Protein AF-A0A2R6LNW6-F1 (afdb_monomer)

Structure (mmCIF, N/CA/C/O backbone):
data_AF-A0A2R6LNW6-F1
#
_entry.id   AF-A0A2R6LNW6-F1
#
loop_
_atom_site.group_PDB
_atom_site.id
_atom_site.type_symbol
_atom_site.label_atom_id
_atom_site.label_alt_id
_atom_site.label_comp_id
_atom_site.label_asym_id
_atom_site.label_entity_id
_atom_site.label_seq_id
_atom_site.pdbx_PDB_ins_code
_atom_site.Cartn_x
_atom_site.Cartn_y
_atom_site.Cartn_z
_atom_site.occupancy
_atom_site.B_iso_or_equiv
_atom_site.auth_seq_id
_atom_site.auth_comp_id
_atom_site.auth_asym_id
_atom_site.auth_atom_id
_atom_site.pdbx_PDB_model_num
ATOM 1 N N . MET A 1 1 ? -13.293 2.390 -4.883 1.00 85.75 1 MET A N 1
ATOM 2 C CA . MET A 1 1 ? -12.970 1.342 -3.908 1.00 85.75 1 MET A CA 1
ATOM 3 C C . MET A 1 1 ? -11.482 1.307 -3.640 1.00 85.75 1 MET A C 1
ATOM 5 O O . MET A 1 1 ? -10.711 1.008 -4.549 1.00 85.75 1 MET A O 1
ATOM 9 N N . LYS A 1 2 ? -11.085 1.677 -2.420 1.00 97.38 2 LYS A N 1
ATOM 10 C CA . LYS A 1 2 ? -9.708 1.583 -1.920 1.00 97.38 2 LYS A CA 1
ATOM 11 C C . LYS A 1 2 ? -9.733 0.651 -0.713 1.00 97.38 2 LYS A C 1
ATOM 13 O O . LYS A 1 2 ? -10.278 1.027 0.312 1.00 97.38 2 LYS A O 1
ATOM 18 N N . LEU A 1 3 ? -9.205 -0.562 -0.841 1.00 97.94 3 LEU A N 1
ATOM 19 C CA . LEU A 1 3 ? -9.143 -1.493 0.288 1.00 97.94 3 LEU A CA 1
ATOM 20 C C . LEU A 1 3 ? -7.993 -1.111 1.221 1.00 97.94 3 LEU A C 1
ATOM 22 O O . LEU A 1 3 ? -6.926 -0.707 0.753 1.00 97.94 3 LEU A O 1
ATOM 26 N N . ALA A 1 4 ? -8.217 -1.242 2.522 1.00 98.38 4 ALA A N 1
ATOM 27 C CA . ALA A 1 4 ? -7.272 -0.858 3.555 1.00 98.38 4 ALA A CA 1
ATOM 28 C C . ALA A 1 4 ? -7.243 -1.878 4.693 1.00 98.38 4 ALA A C 1
ATOM 30 O O . ALA A 1 4 ? -8.233 -2.552 4.975 1.00 98.38 4 ALA A O 1
ATOM 31 N N . ARG A 1 5 ? -6.089 -1.932 5.362 1.00 98.62 5 ARG A N 1
ATOM 32 C CA . ARG A 1 5 ? -5.896 -2.593 6.651 1.00 98.62 5 ARG A CA 1
ATOM 33 C C . ARG A 1 5 ? -5.543 -1.528 7.674 1.00 98.62 5 ARG A C 1
ATOM 35 O O . ARG A 1 5 ? -4.690 -0.682 7.397 1.00 98.62 5 ARG A O 1
ATOM 42 N N . ILE A 1 6 ? -6.186 -1.573 8.830 1.00 98.62 6 ILE A N 1
ATOM 43 C CA . ILE A 1 6 ? -5.962 -0.632 9.924 1.00 98.62 6 ILE A CA 1
ATOM 44 C C . ILE A 1 6 ? -5.671 -1.383 11.215 1.00 98.62 6 ILE A C 1
ATOM 46 O O . ILE A 1 6 ? -6.286 -2.412 11.483 1.00 98.62 6 ILE A O 1
ATOM 50 N N . GLU A 1 7 ? -4.735 -0.882 12.012 1.00 98.62 7 GLU A N 1
ATOM 51 C CA . GLU A 1 7 ? -4.519 -1.348 13.379 1.00 98.62 7 GLU A CA 1
ATOM 52 C C . GLU A 1 7 ? -5.320 -0.472 14.344 1.00 98.62 7 GLU A C 1
ATOM 54 O O . GLU A 1 7 ? -5.248 0.755 14.303 1.00 98.62 7 GLU A O 1
ATOM 59 N N . THR A 1 8 ? -6.099 -1.118 15.208 1.00 97.81 8 THR A N 1
ATOM 60 C CA . THR A 1 8 ? -6.876 -0.488 16.281 1.00 97.81 8 THR A CA 1
ATOM 61 C C . THR A 1 8 ? -6.507 -1.142 17.618 1.00 97.81 8 THR A C 1
ATOM 63 O O . THR A 1 8 ? -5.910 -2.223 17.630 1.00 97.81 8 THR A O 1
ATOM 66 N N . PRO A 1 9 ? -6.922 -0.589 18.774 1.00 96.94 9 PRO A N 1
ATOM 67 C CA . PRO A 1 9 ? -6.724 -1.254 20.064 1.00 96.94 9 PRO A CA 1
ATOM 68 C C . PRO A 1 9 ? -7.347 -2.660 20.167 1.00 96.94 9 PRO A C 1
ATOM 70 O O . PRO A 1 9 ? -6.947 -3.436 21.034 1.00 96.94 9 PRO A O 1
ATOM 73 N N . ALA A 1 10 ? -8.327 -2.987 19.316 1.00 95.06 10 ALA A N 1
ATOM 74 C CA . ALA A 1 10 ? -8.977 -4.297 19.269 1.00 95.06 10 ALA A CA 1
ATOM 75 C C . ALA A 1 10 ? -8.262 -5.302 18.346 1.00 95.06 10 ALA A C 1
ATOM 77 O O . ALA A 1 10 ? -8.559 -6.496 18.395 1.00 95.06 10 ALA A O 1
ATOM 78 N N . GLY A 1 11 ? -7.305 -4.841 17.536 1.00 97.69 11 GLY A N 1
ATOM 79 C CA . GLY A 1 11 ? -6.590 -5.641 16.548 1.00 97.69 11 GLY A CA 1
ATOM 80 C C . GLY A 1 11 ? -6.644 -5.036 15.146 1.00 97.69 11 GLY A C 1
ATOM 81 O O . GLY A 1 11 ? -7.043 -3.883 14.956 1.00 97.69 11 GLY A O 1
ATOM 82 N N . VAL A 1 12 ? -6.211 -5.832 14.165 1.00 98.31 12 VAL A N 1
ATOM 83 C CA . VAL A 1 12 ? -6.184 -5.436 12.752 1.00 98.31 12 VAL A CA 1
ATOM 84 C C . VAL A 1 12 ? -7.533 -5.707 12.103 1.00 98.31 12 VAL A C 1
ATOM 86 O O . VAL A 1 12 ? -8.019 -6.836 12.143 1.00 98.31 12 VAL A O 1
ATOM 89 N N . LEU A 1 13 ? -8.088 -4.683 11.463 1.00 98.25 13 LEU A N 1
ATOM 90 C CA . LEU A 1 13 ? -9.331 -4.751 10.702 1.00 98.25 13 LEU A CA 1
ATOM 91 C C . LEU A 1 13 ? -9.071 -4.442 9.227 1.00 98.25 13 LEU A C 1
ATOM 93 O O . LEU A 1 13 ? -8.145 -3.701 8.886 1.00 98.25 13 LEU A O 1
ATOM 97 N N . GLU A 1 14 ? -9.907 -4.996 8.354 1.00 98.31 14 GLU A N 1
ATOM 98 C CA . GLU A 1 14 ? -9.889 -4.728 6.914 1.00 98.31 14 GLU A CA 1
ATOM 99 C C . GLU A 1 14 ? -11.174 -4.007 6.500 1.00 98.31 14 GLU A C 1
ATOM 101 O O . GLU A 1 14 ? -12.241 -4.233 7.073 1.00 98.31 14 GLU A O 1
ATOM 106 N N . GLY A 1 15 ? -11.080 -3.127 5.506 1.00 97.75 15 GLY A N 1
ATOM 107 C CA . GLY A 1 15 ? -12.222 -2.325 5.083 1.00 97.75 15 GLY A CA 1
ATOM 108 C C . GLY A 1 15 ? -11.975 -1.489 3.836 1.00 97.75 15 GLY A C 1
ATOM 109 O O . GLY A 1 15 ? -10.951 -1.622 3.161 1.00 97.75 15 GLY A O 1
ATOM 110 N N . GLU A 1 16 ? -12.923 -0.608 3.530 1.00 98.44 16 GLU A N 1
ATOM 111 C CA . GLU A 1 16 ? -12.805 0.391 2.469 1.00 98.44 16 GLU A CA 1
ATOM 112 C C . GLU A 1 16 ? -12.417 1.751 3.054 1.00 98.44 16 GLU A C 1
ATOM 114 O O . GLU A 1 16 ? -13.058 2.252 3.971 1.00 98.44 16 GLU A O 1
ATOM 119 N N . TYR A 1 17 ? -11.370 2.353 2.498 1.00 98.31 17 TYR A N 1
ATO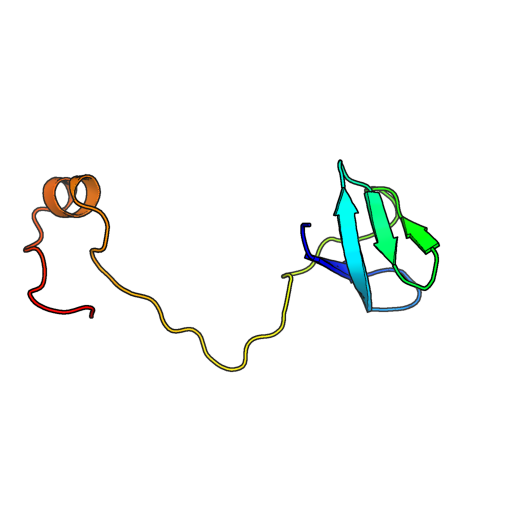M 120 C CA . TYR A 1 17 ? -10.932 3.705 2.806 1.00 98.31 17 TYR A CA 1
ATOM 121 C C . TYR A 1 17 ? -11.633 4.721 1.898 1.00 98.31 17 TYR A C 1
ATOM 123 O O . TYR A 1 17 ? -11.480 4.673 0.669 1.00 98.31 17 TYR A O 1
ATOM 131 N N . ASP A 1 18 ? -12.309 5.692 2.502 1.00 98.12 18 ASP A N 1
ATOM 132 C CA . ASP A 1 18 ? -12.879 6.856 1.831 1.00 98.12 18 ASP A CA 1
ATOM 133 C C . ASP A 1 18 ? -12.605 8.131 2.637 1.00 98.12 18 ASP A C 1
ATOM 135 O O . ASP A 1 18 ? -12.947 8.233 3.806 1.00 98.12 18 ASP A O 1
ATOM 139 N N . ASP A 1 19 ? -11.923 9.086 2.006 1.00 96.25 19 ASP A N 1
ATOM 140 C CA . ASP A 1 19 ? -11.573 10.402 2.572 1.00 96.25 19 ASP A CA 1
ATOM 141 C C . ASP A 1 19 ? -11.033 10.416 4.023 1.00 96.25 19 ASP A C 1
ATOM 143 O O . ASP A 1 19 ? -11.332 11.304 4.815 1.00 96.25 19 ASP A O 1
ATOM 147 N N . GLY A 1 20 ? -10.210 9.427 4.388 1.00 96.69 20 GLY A N 1
ATOM 148 C CA . GLY A 1 20 ? -9.642 9.310 5.738 1.00 96.69 20 GLY A CA 1
ATOM 149 C C . GLY A 1 20 ? -10.422 8.387 6.668 1.00 96.69 20 GLY A C 1
ATOM 150 O O . GLY A 1 20 ? -9.867 7.937 7.662 1.00 96.69 20 GLY A O 1
ATOM 151 N N . ILE A 1 21 ? -11.660 8.050 6.328 1.00 98.44 21 ILE A N 1
ATOM 152 C CA . ILE A 1 21 ? -12.491 7.138 7.105 1.00 98.44 21 ILE A CA 1
ATOM 153 C C . ILE A 1 21 ? -12.314 5.725 6.558 1.00 98.44 21 ILE A C 1
ATOM 155 O O . ILE A 1 21 ? -12.319 5.507 5.345 1.00 98.44 21 ILE A O 1
ATOM 159 N N . VAL A 1 22 ? -12.165 4.745 7.448 1.00 98.50 22 VAL A N 1
ATOM 160 C CA . VAL A 1 22 ? -12.149 3.328 7.071 1.00 98.50 22 VAL A CA 1
ATOM 161 C C . VAL A 1 22 ? -13.432 2.657 7.529 1.00 98.50 22 VAL A C 1
ATOM 163 O O . VAL A 1 22 ? -13.716 2.590 8.722 1.00 98.50 22 VAL A O 1
ATOM 166 N N . HIS A 1 23 ? -14.195 2.143 6.569 1.00 98.38 23 HIS A N 1
ATOM 167 C CA . HIS A 1 23 ? -15.431 1.403 6.785 1.00 98.38 23 HIS A CA 1
ATOM 168 C C . HIS A 1 23 ? -15.143 -0.100 6.798 1.00 98.38 23 HIS A C 1
ATOM 170 O O . HIS A 1 23 ? -14.736 -0.672 5.787 1.00 98.38 23 HIS A O 1
ATOM 176 N N . THR A 1 24 ? -15.366 -0.732 7.944 1.00 97.88 24 THR A N 1
ATOM 177 C CA . THR A 1 24 ? -15.192 -2.171 8.188 1.00 97.88 24 THR A CA 1
ATOM 178 C C . THR A 1 24 ? -16.539 -2.801 8.559 1.00 97.88 24 THR A C 1
ATOM 180 O O . THR A 1 24 ? -17.516 -2.090 8.810 1.00 97.88 24 THR A O 1
ATOM 183 N N . ASP A 1 25 ? -16.585 -4.127 8.682 1.00 97.06 25 ASP A N 1
ATOM 184 C CA . ASP A 1 25 ? -17.768 -4.832 9.199 1.00 97.06 25 ASP A CA 1
ATOM 185 C C . ASP A 1 25 ? -18.071 -4.505 10.678 1.00 97.06 25 ASP A C 1
ATOM 187 O O . ASP A 1 25 ? -19.202 -4.685 11.135 1.00 97.06 25 ASP A O 1
ATOM 191 N N . GLU A 1 26 ? -17.084 -4.000 11.429 1.00 96.81 26 GLU A N 1
ATOM 192 C CA . GLU A 1 26 ? -17.215 -3.636 12.847 1.00 96.81 26 GLU A CA 1
ATOM 193 C C . GLU A 1 26 ? -17.635 -2.174 13.061 1.00 96.81 26 GLU A C 1
ATOM 195 O O . GLU A 1 26 ? -18.098 -1.807 14.143 1.00 96.81 26 GLU A O 1
ATOM 200 N N . GLY A 1 27 ? -17.521 -1.334 12.029 1.00 97.44 27 GLY A N 1
ATOM 201 C CA . GLY A 1 27 ? -17.829 0.089 12.115 1.00 97.44 27 GLY A CA 1
ATOM 202 C C . GLY A 1 27 ? -16.963 0.955 11.209 1.00 97.44 27 GLY A C 1
ATOM 203 O O . GLY A 1 27 ? -16.231 0.465 10.350 1.00 97.44 27 GLY A O 1
ATOM 204 N N . SER A 1 28 ? -17.078 2.270 11.397 1.00 98.25 28 SER A N 1
ATOM 205 C CA . SER A 1 28 ? -16.283 3.278 10.688 1.00 98.25 28 SER A CA 1
ATOM 206 C C . SER A 1 28 ? -15.298 3.929 11.650 1.00 98.25 28 SER A C 1
ATOM 208 O O . SER A 1 28 ? -15.690 4.249 12.769 1.00 98.25 28 SER A O 1
ATOM 210 N N . TYR A 1 29 ? -14.059 4.122 11.203 1.00 98.44 29 TYR A N 1
ATOM 211 C CA . TYR A 1 29 ? -12.960 4.640 12.017 1.00 98.44 29 TYR A CA 1
ATOM 212 C C . TYR A 1 29 ? -12.362 5.887 11.363 1.00 98.44 29 TYR A C 1
ATOM 214 O O . TYR A 1 29 ? -12.010 5.852 10.183 1.00 98.44 29 TYR A O 1
ATOM 222 N N . GLU A 1 30 ? -12.243 6.971 12.123 1.00 98.44 30 GLU A N 1
ATOM 223 C CA . GLU A 1 30 ? -11.613 8.230 11.711 1.00 98.44 30 GLU A CA 1
ATOM 224 C C . GLU A 1 30 ? -10.074 8.133 11.773 1.00 98.44 30 GLU A C 1
ATOM 226 O O . GLU A 1 30 ? -9.545 7.339 12.554 1.00 98.44 30 GLU A O 1
ATOM 231 N N . PRO A 1 31 ? -9.310 8.982 11.051 1.00 97.44 31 PRO A N 1
ATOM 232 C CA . PRO A 1 31 ? -7.842 8.908 11.000 1.00 97.44 31 PRO A CA 1
ATOM 233 C C . PRO A 1 31 ? -7.112 8.944 12.351 1.00 97.44 31 PRO A C 1
ATOM 235 O O . PRO A 1 31 ? -5.949 8.567 12.430 1.00 97.44 31 PRO A O 1
ATOM 238 N N . ALA A 1 32 ? -7.752 9.467 13.400 1.00 97.69 32 ALA A N 1
ATOM 239 C CA . ALA A 1 32 ? -7.183 9.535 14.745 1.00 97.69 32 ALA A CA 1
ATOM 240 C C . ALA A 1 32 ? -7.412 8.256 15.575 1.00 97.69 32 ALA A C 1
ATOM 242 O O . ALA A 1 32 ? -6.866 8.141 16.670 1.00 97.69 32 ALA A O 1
ATOM 243 N N . GLU A 1 33 ? -8.242 7.329 15.090 1.00 98.00 33 GLU A N 1
ATOM 244 C CA . GLU A 1 33 ? -8.665 6.116 15.801 1.00 98.00 33 GLU A CA 1
ATOM 245 C C . GLU A 1 33 ? -7.885 4.868 15.377 1.00 98.00 33 GLU A C 1
ATOM 247 O O . GLU A 1 33 ? -8.070 3.799 15.964 1.00 98.00 33 GLU A O 1
ATOM 252 N N . TYR A 1 34 ? -7.024 4.989 14.365 1.00 98.31 34 TYR A N 1
ATOM 253 C CA . TYR A 1 34 ? -6.307 3.862 13.795 1.00 98.31 34 TYR A CA 1
ATOM 254 C C . TYR A 1 34 ? -4.924 4.240 13.255 1.00 98.31 34 TYR A C 1
ATOM 256 O O . TYR A 1 34 ? -4.678 5.381 12.869 1.00 98.31 34 TYR A O 1
ATOM 264 N N . ASP A 1 35 ? -4.054 3.238 13.135 1.00 98.44 35 ASP A N 1
ATOM 265 C CA . ASP A 1 35 ? -2.816 3.318 12.357 1.00 98.44 35 ASP A CA 1
ATOM 266 C C . ASP A 1 35 ? -3.000 2.610 11.003 1.00 98.44 35 ASP A C 1
ATOM 268 O O . ASP A 1 35 ? -3.456 1.465 10.935 1.00 98.44 35 ASP A O 1
ATOM 272 N N . LEU A 1 36 ? -2.696 3.296 9.892 1.00 98.06 36 LEU A N 1
ATOM 273 C CA . LEU A 1 36 ? -2.854 2.719 8.551 1.00 98.06 36 LEU A CA 1
ATOM 274 C C . LEU A 1 36 ? -1.719 1.732 8.260 1.00 98.06 36 LEU A C 1
ATOM 276 O O . LEU A 1 36 ? -0.544 2.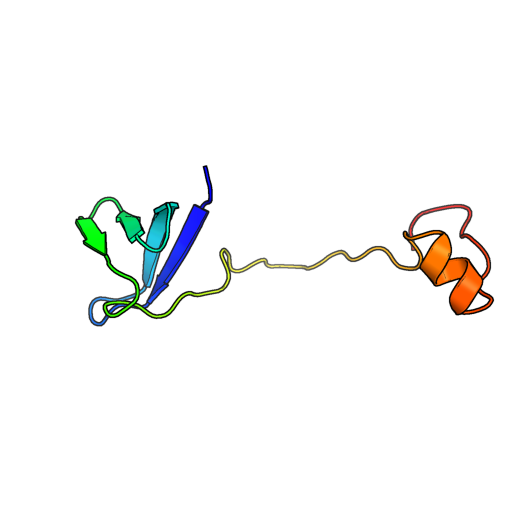102 8.288 1.00 98.06 36 LEU A O 1
ATOM 280 N N . LEU A 1 37 ? -2.065 0.498 7.903 1.00 98.38 37 LEU A N 1
ATOM 281 C CA . LEU A 1 37 ? -1.097 -0.540 7.561 1.00 98.38 37 LEU A CA 1
ATOM 282 C C . LEU A 1 37 ? -0.890 -0.655 6.047 1.00 98.38 37 LEU A C 1
ATOM 284 O O . LEU A 1 37 ? -1.635 -0.108 5.231 1.00 98.38 37 LEU A O 1
ATOM 288 N N . ALA A 1 38 ? 0.115 -1.446 5.658 1.00 97.62 38 ALA A N 1
ATOM 289 C CA . ALA A 1 38 ? 0.177 -1.963 4.298 1.00 97.62 38 ALA A CA 1
ATOM 290 C C . ALA A 1 38 ? -1.131 -2.721 3.977 1.00 97.62 38 ALA A C 1
ATOM 292 O O . ALA A 1 38 ? -1.603 -3.504 4.811 1.00 97.62 38 ALA A O 1
ATOM 293 N N . PRO A 1 39 ? -1.706 -2.537 2.773 1.00 96.38 39 PRO A N 1
ATOM 294 C CA . PRO A 1 39 ? -3.042 -3.036 2.445 1.00 96.38 39 PRO A CA 1
ATOM 295 C C . PRO A 1 39 ? -3.126 -4.566 2.393 1.00 96.38 39 PRO A C 1
ATOM 297 O O . PRO A 1 39 ? -4.221 -5.114 2.359 1.00 96.38 39 PRO A O 1
ATOM 300 N N . CYS A 1 40 ? -1.989 -5.266 2.382 1.00 96.56 40 CYS A N 1
ATOM 301 C CA . CYS A 1 40 ? -1.916 -6.718 2.467 1.00 96.56 40 CYS A CA 1
ATOM 302 C C . CYS A 1 40 ? -0.549 -7.184 2.992 1.00 96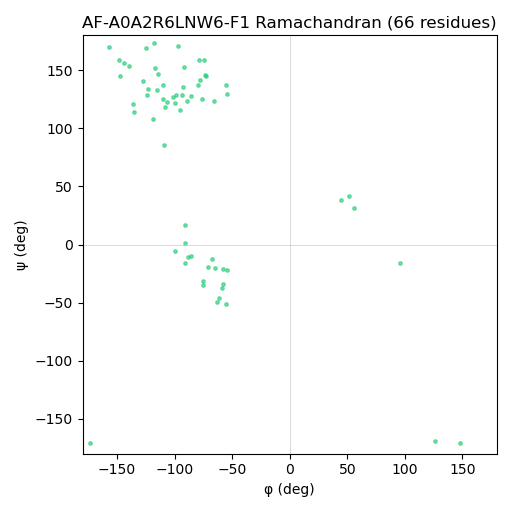.56 40 CYS A C 1
ATOM 304 O O . CYS A 1 40 ? 0.406 -6.408 3.066 1.00 96.56 40 CYS A O 1
ATOM 306 N N . GLU A 1 41 ? -0.461 -8.476 3.308 1.00 95.94 41 GLU A N 1
ATOM 307 C CA . GLU A 1 41 ? 0.782 -9.190 3.620 1.00 95.94 41 GLU A CA 1
ATOM 308 C C . GLU A 1 41 ? 1.104 -10.156 2.472 1.00 95.94 41 GLU A C 1
ATOM 310 O O . GLU A 1 41 ? 0.682 -11.315 2.487 1.00 95.94 41 GLU A O 1
ATOM 315 N N . PRO A 1 42 ? 1.788 -9.690 1.413 1.00 96.62 42 PRO A N 1
ATOM 316 C CA . PRO A 1 42 ? 2.106 -10.546 0.282 1.00 96.62 42 PRO A CA 1
ATOM 317 C C . PRO A 1 42 ? 3.209 -11.541 0.650 1.00 96.62 42 PRO A C 1
ATOM 319 O O . PRO A 1 42 ? 4.153 -11.226 1.372 1.00 96.62 42 PRO A O 1
ATOM 322 N N .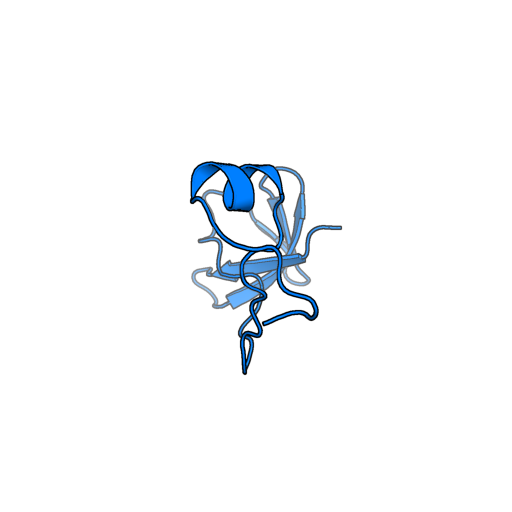 SER A 1 43 ? 3.123 -12.747 0.090 1.00 97.62 43 SER A N 1
ATOM 323 C CA . SER A 1 43 ? 4.137 -13.789 0.279 1.00 97.62 43 SER A CA 1
ATOM 324 C C . SER A 1 43 ? 5.417 -13.531 -0.519 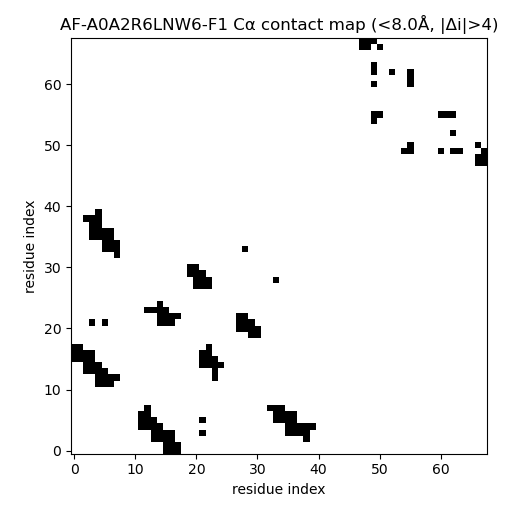1.00 97.62 43 SER A C 1
ATOM 326 O O . SER A 1 43 ? 6.500 -13.927 -0.092 1.00 97.62 43 SER A O 1
ATOM 328 N N . VAL A 1 44 ? 5.297 -12.888 -1.684 1.00 97.00 44 VAL A N 1
ATOM 329 C CA . VAL A 1 44 ? 6.399 -12.586 -2.606 1.00 97.00 44 VAL A CA 1
ATOM 330 C C . VAL A 1 44 ? 6.114 -11.265 -3.325 1.00 97.00 44 VAL A C 1
ATOM 332 O O . VAL A 1 44 ? 4.969 -10.981 -3.673 1.00 97.00 44 VAL A O 1
ATOM 335 N N . PHE A 1 45 ? 7.165 -10.488 -3.595 1.00 95.38 45 PHE A N 1
ATOM 336 C CA . PHE A 1 45 ? 7.118 -9.299 -4.447 1.00 95.38 45 PHE A CA 1
ATOM 337 C C . PHE A 1 45 ? 7.875 -9.548 -5.753 1.00 95.38 45 PHE A C 1
ATOM 339 O O . PHE A 1 45 ? 9.059 -9.882 -5.730 1.00 95.38 45 PHE A O 1
ATOM 346 N N . TYR A 1 46 ? 7.201 -9.342 -6.883 1.00 94.50 46 TYR A N 1
ATOM 347 C CA . TYR A 1 46 ? 7.828 -9.299 -8.203 1.00 94.50 46 TYR A CA 1
ATOM 348 C C . TYR A 1 46 ? 7.866 -7.847 -8.675 1.00 94.50 46 TYR A C 1
ATOM 350 O O . TYR A 1 46 ? 6.825 -7.196 -8.761 1.00 94.50 46 TYR A O 1
ATOM 358 N N . CYS A 1 47 ? 9.061 -7.343 -8.969 1.00 94.69 47 CYS A N 1
ATOM 359 C CA . CYS A 1 47 ? 9.289 -5.956 -9.360 1.00 94.69 47 CYS A CA 1
ATOM 360 C C . CYS A 1 47 ? 9.987 -5.927 -10.717 1.00 94.69 47 CYS A C 1
ATOM 362 O O . CYS A 1 47 ? 10.966 -6.641 -10.890 1.00 94.69 47 CYS A O 1
ATOM 364 N N . VAL A 1 48 ? 9.517 -5.077 -11.635 1.00 94.25 48 VAL A N 1
ATOM 365 C CA . VAL A 1 48 ? 10.127 -4.911 -12.963 1.00 94.25 48 VAL A CA 1
ATOM 366 C C . VAL A 1 48 ? 11.018 -3.676 -12.971 1.00 94.25 48 VAL A C 1
ATOM 368 O O . VAL A 1 48 ? 10.564 -2.559 -12.703 1.00 94.25 48 VAL A O 1
ATOM 371 N N . GLY A 1 49 ? 12.295 -3.877 -13.285 1.00 92.75 49 GLY A N 1
ATOM 372 C CA . GLY A 1 49 ? 13.260 -2.794 -13.447 1.00 92.75 49 GLY A CA 1
ATOM 373 C C . GLY A 1 49 ? 13.069 -2.026 -14.756 1.00 92.75 49 GLY A C 1
ATOM 374 O O . GLY A 1 49 ? 12.510 -2.539 -15.719 1.00 92.75 49 GLY A O 1
ATOM 375 N N . ARG A 1 50 ? 13.571 -0.784 -14.809 1.00 91.69 50 ARG A N 1
ATOM 376 C CA . ARG A 1 50 ? 13.710 -0.006 -16.062 1.00 91.69 50 ARG A CA 1
ATOM 377 C C . ARG A 1 50 ? 12.407 0.181 -16.862 1.00 91.69 50 ARG A C 1
ATOM 379 O O . ARG A 1 50 ? 12.434 0.333 -18.076 1.00 91.69 50 ARG A O 1
ATOM 386 N N . ASN A 1 51 ? 11.268 0.242 -16.175 1.00 93.94 51 ASN A N 1
ATOM 387 C CA . ASN A 1 51 ? 9.946 0.325 -16.807 1.00 93.94 51 ASN A CA 1
ATOM 388 C C . ASN A 1 51 ? 9.439 1.768 -17.058 1.00 93.94 51 ASN A C 1
ATOM 390 O O . ASN A 1 51 ? 8.244 1.987 -17.234 1.00 93.94 51 ASN A O 1
ATOM 394 N N . PHE A 1 52 ? 10.322 2.772 -17.023 1.00 93.75 52 PHE A N 1
ATOM 395 C CA . PHE A 1 52 ? 9.984 4.187 -17.233 1.00 93.75 52 PHE A CA 1
ATOM 396 C C . PHE A 1 52 ? 11.008 4.833 -18.169 1.00 93.75 52 PHE A C 1
ATOM 398 O O . PHE A 1 52 ? 12.162 4.984 -17.777 1.00 93.75 52 PHE A O 1
ATOM 405 N N . GLY A 1 53 ? 10.584 5.243 -19.371 1.00 93.38 53 GLY A N 1
ATOM 406 C CA . GLY A 1 53 ? 11.476 5.761 -20.421 1.00 93.38 53 GLY A CA 1
ATOM 407 C C . GLY A 1 53 ? 12.338 6.940 -19.967 1.00 93.38 53 GLY A C 1
ATOM 408 O O . GLY A 1 53 ? 13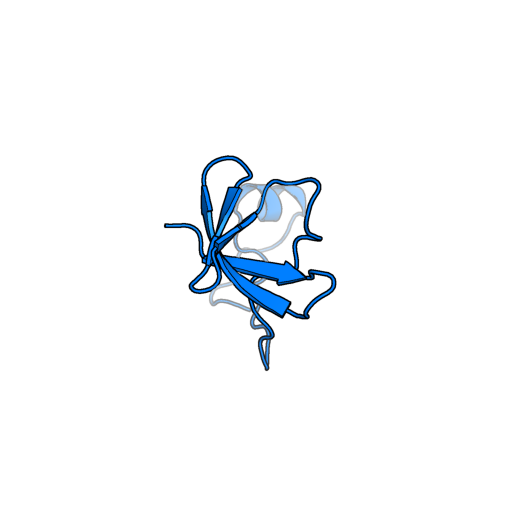.557 6.852 -20.014 1.00 93.38 53 GLY A O 1
ATOM 409 N N . GLU A 1 54 ? 11.729 7.976 -19.383 1.00 95.56 54 GLU A N 1
ATOM 410 C CA . GLU A 1 54 ? 12.481 9.131 -18.861 1.00 95.56 54 GLU A CA 1
ATOM 411 C C . GLU A 1 54 ? 13.524 8.734 -17.809 1.00 95.56 54 GLU A C 1
ATOM 413 O O . GLU A 1 54 ? 14.592 9.338 -17.719 1.00 95.56 54 GLU A O 1
ATOM 418 N N . LYS A 1 55 ? 13.231 7.707 -17.000 1.00 93.25 55 LYS A N 1
ATOM 419 C CA . LYS A 1 55 ? 14.173 7.216 -15.994 1.00 93.25 55 LYS A CA 1
ATOM 420 C C . LYS A 1 55 ? 15.294 6.396 -16.627 1.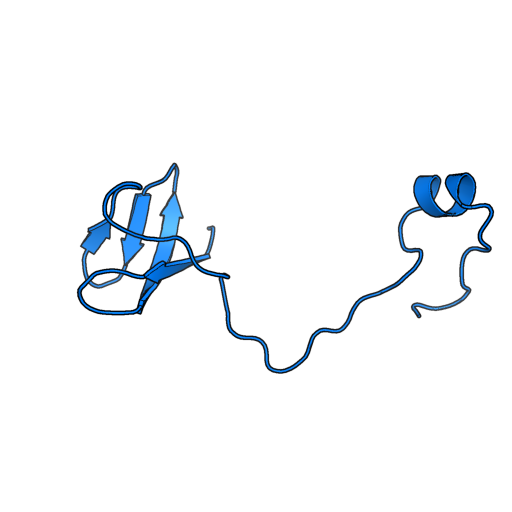00 93.25 55 LYS A C 1
ATOM 422 O O . LYS A 1 55 ? 16.415 6.456 -16.137 1.00 93.25 55 LYS A O 1
ATOM 427 N N . VAL A 1 56 ? 14.998 5.645 -17.683 1.00 93.31 56 VAL A N 1
ATOM 428 C CA . VAL A 1 56 ? 15.996 4.916 -18.472 1.00 93.31 56 VAL A CA 1
ATOM 429 C C . VAL A 1 56 ? 16.958 5.904 -19.133 1.00 93.31 56 VAL A C 1
ATOM 431 O O . VAL A 1 56 ? 18.160 5.789 -18.911 1.00 93.31 56 VAL A O 1
ATOM 434 N N . ASP A 1 57 ? 16.433 6.938 -19.795 1.00 93.69 57 ASP A N 1
ATOM 435 C CA . ASP A 1 57 ? 17.224 8.001 -20.425 1.00 93.69 57 ASP A CA 1
ATOM 436 C C . ASP A 1 57 ? 18.060 8.777 -19.394 1.00 93.69 57 ASP A C 1
ATOM 438 O O . ASP A 1 57 ? 19.254 8.994 -19.586 1.00 93.69 57 ASP A O 1
ATOM 442 N N . GLN A 1 58 ? 17.462 9.161 -18.256 1.00 95.38 58 GLN A N 1
ATOM 443 C CA . GLN A 1 58 ? 18.166 9.873 -17.179 1.00 95.38 58 GLN A CA 1
ATOM 444 C C . GLN A 1 58 ? 19.357 9.078 -16.636 1.00 95.38 58 GLN A C 1
ATOM 446 O O . GLN A 1 58 ? 20.361 9.665 -16.232 1.00 95.38 58 GLN A O 1
ATOM 451 N N . MET A 1 59 ? 19.208 7.759 -16.538 1.00 95.00 59 MET A N 1
ATOM 452 C CA . MET A 1 59 ? 20.219 6.879 -15.960 1.00 95.00 59 MET A CA 1
ATOM 453 C C . MET A 1 59 ? 21.202 6.340 -17.011 1.00 95.00 59 MET A C 1
ATOM 455 O O . MET A 1 59 ? 22.083 5.570 -16.635 1.00 95.00 59 MET A O 1
ATOM 459 N N . ASP A 1 60 ? 21.056 6.740 -18.283 1.00 92.56 60 ASP A N 1
ATOM 460 C CA . ASP A 1 60 ? 21.809 6.228 -19.440 1.00 92.56 60 ASP A CA 1
ATOM 461 C C . ASP A 1 60 ? 21.775 4.690 -19.515 1.00 92.56 60 ASP A C 1
ATOM 463 O O . ASP A 1 60 ? 22.779 4.006 -19.718 1.00 92.56 60 ASP A O 1
ATOM 467 N N . TYR A 1 61 ? 20.596 4.124 -19.247 1.00 91.94 61 TYR A N 1
ATOM 468 C CA . TYR A 1 61 ? 20.354 2.688 -19.314 1.00 91.94 61 TYR A CA 1
ATOM 469 C C . TYR A 1 61 ? 19.843 2.281 -20.694 1.00 91.94 61 TYR A C 1
ATOM 471 O O . TYR A 1 61 ? 19.152 3.031 -21.374 1.00 91.94 61 TYR A O 1
ATOM 479 N N . GLU A 1 62 ? 20.105 1.033 -21.076 1.00 91.00 62 GLU A N 1
ATOM 480 C CA . GLU A 1 62 ? 19.423 0.426 -22.216 1.00 91.00 62 GLU A CA 1
ATOM 481 C C . GLU A 1 62 ? 18.027 -0.058 -21.803 1.00 91.00 62 GLU A C 1
ATOM 483 O O . GLU A 1 62 ? 17.854 -0.673 -20.737 1.00 91.00 62 GLU A O 1
ATOM 488 N N . VAL A 1 63 ? 17.039 0.199 -22.667 1.00 91.31 63 VAL A N 1
ATOM 489 C CA . VAL A 1 63 ? 15.690 -0.369 -22.547 1.00 91.31 63 VAL A CA 1
ATOM 490 C C . VAL A 1 63 ? 15.791 -1.886 -22.743 1.00 91.31 63 VAL A C 1
ATOM 492 O O . VAL A 1 63 ? 16.290 -2.326 -23.780 1.00 91.31 63 VAL A O 1
ATOM 495 N N . PRO A 1 64 ? 15.334 -2.703 -21.782 1.00 90.50 64 PRO A N 1
ATOM 496 C CA . PRO A 1 64 ? 15.440 -4.150 -21.903 1.00 90.50 64 PRO A CA 1
ATOM 497 C C . PRO A 1 64 ? 14.440 -4.712 -22.932 1.00 90.50 64 PRO A C 1
ATOM 499 O O . PRO A 1 64 ? 13.314 -4.232 -23.052 1.00 90.50 64 PRO A O 1
ATOM 502 N N . GLU A 1 65 ? 14.826 -5.774 -23.652 1.00 92.38 65 GLU A N 1
ATOM 503 C CA . GLU A 1 65 ? 13.960 -6.447 -24.645 1.00 92.38 65 GLU A CA 1
ATOM 504 C C . GLU A 1 65 ? 12.799 -7.237 -24.008 1.00 92.38 65 GLU A C 1
ATOM 506 O O . GLU A 1 65 ? 11.812 -7.562 -24.670 1.00 92.38 65 GLU A O 1
ATOM 511 N N . LYS A 1 66 ? 12.917 -7.563 -22.718 1.00 93.44 66 LYS A N 1
ATOM 512 C CA . LYS A 1 66 ? 11.902 -8.240 -21.902 1.00 93.44 66 LYS A CA 1
ATOM 513 C C . LYS A 1 66 ? 11.930 -7.681 -20.474 1.00 93.44 66 LYS A C 1
ATOM 515 O O . LYS A 1 66 ? 12.976 -7.184 -20.070 1.00 93.44 66 LYS A O 1
ATOM 520 N N . PRO A 1 67 ? 10.833 -7.781 -19.703 1.00 90.44 67 PRO A N 1
ATOM 521 C CA . PRO A 1 67 ? 10.847 -7.410 -18.291 1.00 90.44 67 PRO A CA 1
ATOM 522 C C . PRO A 1 67 ? 11.947 -8.161 -17.528 1.00 90.44 67 PRO A C 1
ATOM 524 O O . PRO A 1 67 ? 12.045 -9.386 -17.654 1.00 90.44 67 PRO A O 1
ATOM 527 N N . ASP A 1 68 ? 12.755 -7.413 -16.776 1.00 77.69 68 ASP A N 1
ATOM 528 C CA . ASP A 1 68 ? 13.731 -7.953 -15.821 1.00 77.69 68 ASP A CA 1
ATOM 529 C C . ASP A 1 68 ? 13.079 -8.319 -14.488 1.00 77.69 68 ASP A C 1
ATOM 531 O O . ASP A 1 68 ? 12.161 -7.570 -14.067 1.00 77.69 68 ASP A O 1
#

Foldseek 3Di:
DAWWWWQAPVGIFIADDDPQWGQGPVGIDHVVGTDTDDRDDDPDDDDFPPPDPVVCVVVVHDDDPDTD

Nearest PDB structures (foldseek):
  1wzo-assembly1_A  TM=8.436E-01  e=2.994E-02  Thermus thermophilus HB8
  1wzo-assembly1_C  TM=8.496E-01  e=2.660E-02  Thermus thermophilus HB8
  1wzo-assembly1_D  TM=8.262E-01  e=2.508E-02  Thermus thermophilus HB8

Radius of gyration: 18.59 Å; Cα contacts (8 Å, |Δi|>4): 87; chains: 1; bounding box: 40×24×45 Å

pLDDT: mean 95.72, std 3.47, range [77.69, 98.62]

Solvent-accessible surface a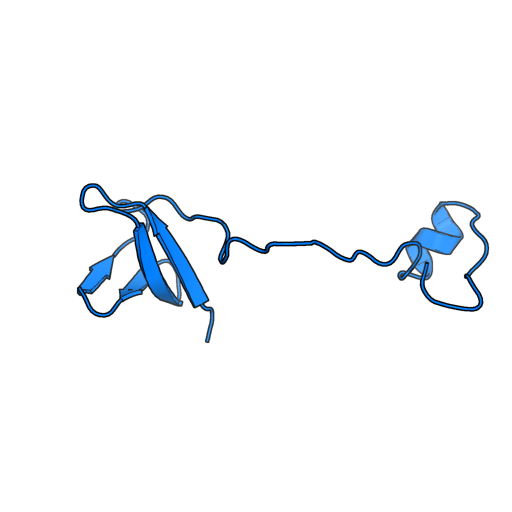rea (backbone atoms only — not comparable to full-atom values): 4388 Å² total; per-residue (Å²): 140,40,74,36,25,34,40,38,98,92,44,78,48,59,30,4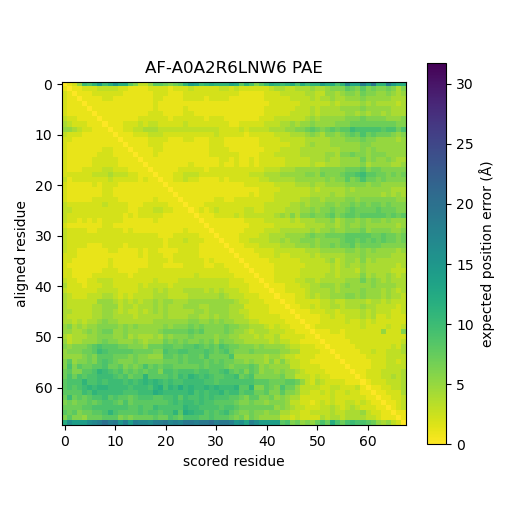0,49,54,99,63,31,35,44,36,97,90,46,75,41,51,66,91,64,45,48,83,49,69,67,67,86,75,93,74,86,88,74,67,59,76,84,42,69,72,60,25,61,74,66,73,48,82,80,68,96,59,88,85

Secondary structure (DSSP, 8-state):
--EEEEEETTEEEEEEEETTEEEETTEEE-TTS-EEPPS---S-----SS--HHHHHHTTPPPPSS--

Sequence (68 aa):
MKLARIETPAGVLEGEYDDGIVHTDEGSYEPAEYDLLAPCEPSVFYCVGRNFGEKVDQMDYEVPEKPD

Mean predicted aligned error: 3.86 Å